Protein AF-A0A178ICS9-F1 (afdb_monomer)

Sequence (153 aa):
MAGRSTVIPLFAQLARIALAAMFLYAGFSKLLDPAAFAVSIENYRLLPCAPSGWVALYLPWLETGCAFGLFLPRLRLGATALLAALCAGFCGFITSALLRGLDISCGCFGGDAAARSDLRLPLLRAALLLAACAWLLMHETRRLRRSAAARVG

Mean predicted aligned error: 9.66 Å

Foldseek 3Di:
DDPPPCVVVVVLVVLLLVLLVVLLVLLVLLVVPLPLQLVLQVLLVPDPPDCSSVCSVVVSVLSNVLSVLCVPPVSNLVSLVSQLVSLVVVLVSLVSCVVVVRQRPNPSDPDDPPDSPPSVVVNVVSVVSSVSSVVSNVVVVVVVVVVVVVVVD

Radius of gyration: 18.29 Å; Cα contacts (8 Å, |Δi|>4): 116; chains: 1; bounding box: 52×26×62 Å

Solvent-accessible surface area (backbone atoms only — not comparable to full-atom values): 8490 Å² total; per-residue (Å²): 136,81,84,74,70,62,61,63,64,48,53,55,50,50,52,48,51,53,50,26,52,51,34,34,53,57,15,50,59,34,63,76,41,36,65,64,42,17,52,56,51,52,70,57,70,76,70,73,90,77,55,40,57,58,48,30,57,50,47,28,53,52,39,29,52,27,26,56,24,55,73,39,83,89,40,24,67,60,20,36,50,50,53,28,50,53,31,48,50,52,40,48,52,52,50,54,30,59,76,69,67,58,90,59,78,72,65,89,70,82,64,69,96,83,57,87,60,63,63,63,60,63,46,50,52,34,49,53,51,28,51,52,32,48,51,52,43,52,54,50,53,53,50,52,53,52,62,50,54,70,72,77,111

Structure (mmCIF, N/CA/C/O backbone):
data_AF-A0A178ICS9-F1
#
_entry.id   AF-A0A178ICS9-F1
#
loop_
_atom_site.group_PDB
_atom_site.id
_atom_site.type_symbol
_atom_site.label_atom_id
_atom_site.label_alt_id
_atom_site.label_comp_id
_atom_site.label_asym_id
_atom_site.label_entity_id
_atom_site.label_seq_id
_atom_site.pdbx_PDB_ins_code
_atom_site.Cartn_x
_atom_site.Cartn_y
_atom_site.Cartn_z
_atom_site.occupancy
_atom_site.B_iso_or_equiv
_atom_site.auth_seq_id
_atom_site.auth_comp_id
_atom_site.auth_asym_id
_atom_site.auth_atom_id
_atom_site.pdbx_PDB_model_num
ATOM 1 N N . MET A 1 1 ? -31.224 5.713 26.394 1.00 42.09 1 MET A N 1
ATOM 2 C CA . MET A 1 1 ? -30.982 5.045 25.095 1.00 42.09 1 MET A CA 1
ATOM 3 C C . MET A 1 1 ? -30.125 5.964 24.233 1.00 42.09 1 MET A C 1
ATOM 5 O O . MET A 1 1 ? -30.650 6.828 23.548 1.00 42.09 1 MET A O 1
ATOM 9 N N . ALA A 1 2 ? -28.799 5.881 2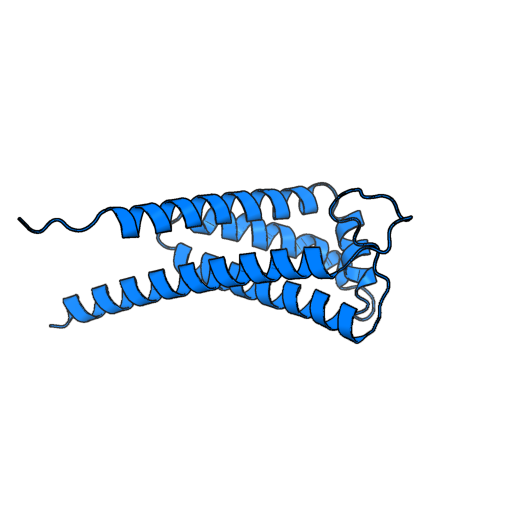4.365 1.00 44.25 2 ALA A N 1
ATOM 10 C CA . ALA A 1 2 ? -27.888 6.785 23.667 1.00 44.25 2 ALA A CA 1
ATOM 11 C C . ALA A 1 2 ? -27.746 6.352 22.202 1.00 44.25 2 ALA A C 1
ATOM 13 O O . ALA A 1 2 ? -27.290 5.239 21.929 1.00 44.25 2 ALA A O 1
ATOM 14 N N . GLY A 1 3 ? -28.138 7.233 21.277 1.00 47.59 3 GLY A N 1
ATOM 15 C CA . GLY A 1 3 ? -27.893 7.109 19.843 1.00 47.59 3 GLY A CA 1
ATOM 16 C C . GLY A 1 3 ? -26.395 7.036 19.573 1.00 47.59 3 GLY A C 1
ATOM 17 O O . GLY A 1 3 ? -25.723 8.045 19.378 1.00 47.59 3 GLY A O 1
ATOM 18 N N . ARG A 1 4 ? -25.849 5.821 19.610 1.00 57.84 4 ARG A N 1
ATOM 19 C CA . ARG A 1 4 ? -24.466 5.538 19.246 1.00 57.84 4 ARG A CA 1
ATOM 20 C C . ARG A 1 4 ? -24.375 5.703 17.737 1.00 57.84 4 ARG A C 1
ATOM 22 O O . ARG A 1 4 ? -24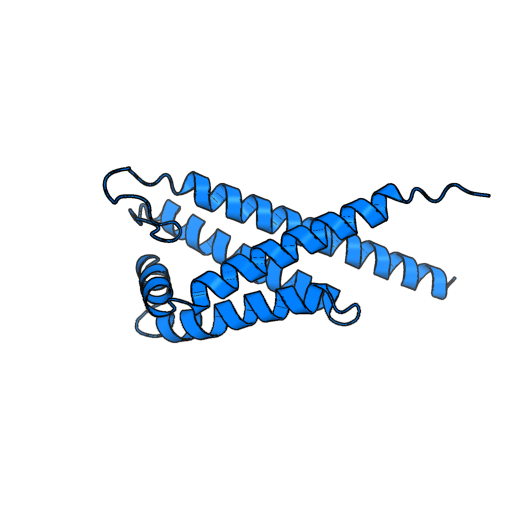.743 4.796 17.004 1.00 57.84 4 ARG A O 1
ATOM 29 N N . SER A 1 5 ? -23.957 6.884 17.298 1.00 51.06 5 SER A N 1
ATOM 30 C CA . SER A 1 5 ? -23.894 7.311 15.902 1.00 51.06 5 SER A CA 1
ATOM 31 C C . SER A 1 5 ? -23.205 6.265 15.006 1.00 51.06 5 SER A C 1
ATOM 33 O O . SER A 1 5 ? -21.980 6.179 14.907 1.00 51.06 5 SER A O 1
ATOM 35 N N . THR A 1 6 ? -24.025 5.449 14.335 1.00 60.06 6 THR A N 1
ATOM 36 C CA . THR A 1 6 ? -23.640 4.330 13.451 1.00 60.06 6 THR A CA 1
ATOM 37 C C . THR A 1 6 ? -22.875 4.789 12.204 1.00 60.06 6 THR A C 1
ATOM 39 O O . THR A 1 6 ? -22.235 3.992 11.523 1.00 60.06 6 THR A O 1
ATOM 42 N N . VAL A 1 7 ? -22.881 6.092 11.929 1.00 62.62 7 VAL A N 1
ATOM 43 C CA . VAL A 1 7 ? -22.199 6.733 10.797 1.00 62.62 7 VAL A CA 1
ATOM 44 C C . VAL A 1 7 ? -20.677 6.571 10.833 1.00 62.62 7 VAL A C 1
ATOM 46 O O . VAL A 1 7 ? -20.075 6.264 9.809 1.00 62.62 7 VAL A O 1
ATOM 49 N N . ILE A 1 8 ? -20.040 6.696 12.003 1.00 66.81 8 ILE A N 1
ATOM 50 C CA . ILE A 1 8 ? -18.577 6.559 12.127 1.00 66.81 8 ILE A CA 1
ATOM 51 C C . ILE A 1 8 ? -18.102 5.123 11.819 1.00 66.81 8 ILE A C 1
ATOM 53 O O . ILE A 1 8 ? -17.138 4.966 11.066 1.00 66.81 8 ILE A O 1
ATOM 57 N N . PRO A 1 9 ? -18.719 4.051 12.365 1.00 74.25 9 PRO A N 1
ATOM 58 C CA . PRO A 1 9 ? -18.331 2.693 11.991 1.00 74.25 9 PRO A CA 1
ATOM 59 C C . PRO A 1 9 ? -18.684 2.344 10.538 1.00 74.25 9 PRO A C 1
ATOM 61 O O . PRO A 1 9 ? -17.897 1.639 9.912 1.00 74.25 9 PRO A O 1
ATOM 64 N N . LEU A 1 10 ? -19.789 2.861 9.984 1.00 80.69 10 LEU A N 1
ATOM 65 C CA . LEU A 1 10 ? -20.167 2.618 8.586 1.00 80.69 10 LEU A CA 1
ATOM 66 C C . LEU A 1 10 ? -19.153 3.222 7.607 1.00 80.69 10 LEU A C 1
ATOM 68 O O . LEU A 1 10 ? -18.668 2.529 6.717 1.00 80.69 10 LEU A O 1
ATOM 72 N N . PHE A 1 11 ? -18.777 4.488 7.806 1.00 83.44 11 PHE A N 1
ATOM 73 C CA . PHE A 1 11 ? -17.796 5.157 6.953 1.00 83.44 11 PHE A CA 1
ATOM 74 C C . PHE A 1 11 ? -16.439 4.437 6.972 1.00 83.44 11 PHE A C 1
ATOM 76 O O . PHE A 1 11 ? -15.849 4.194 5.923 1.00 83.44 11 PHE A O 1
ATOM 83 N N . ALA A 1 12 ? -15.978 3.998 8.149 1.00 82.75 12 ALA A N 1
ATOM 84 C CA . ALA A 1 12 ? -14.750 3.213 8.263 1.00 82.75 12 ALA A CA 1
ATOM 85 C C . ALA A 1 12 ? -14.846 1.847 7.554 1.00 82.75 12 ALA A C 1
ATOM 87 O O . ALA A 1 12 ? -13.863 1.385 6.977 1.00 82.75 12 ALA A O 1
ATOM 88 N N . GLN A 1 13 ? -16.016 1.199 7.569 1.00 83.31 13 GLN A N 1
ATOM 89 C CA . GLN A 1 13 ? -16.229 -0.050 6.834 1.00 83.31 13 GLN A CA 1
ATOM 90 C C . GLN A 1 13 ? -16.214 0.155 5.320 1.00 83.31 13 GLN A C 1
ATOM 92 O O . GLN A 1 13 ? -15.571 -0.631 4.626 1.00 83.31 13 GLN A O 1
ATOM 97 N N . LEU A 1 14 ? -16.869 1.204 4.821 1.00 88.00 14 LEU A N 1
ATOM 98 C CA . LEU A 1 14 ? -16.868 1.548 3.399 1.00 88.00 14 LEU A CA 1
ATOM 99 C C . LEU A 1 14 ? -15.462 1.904 2.915 1.00 88.00 14 LEU A C 1
ATOM 101 O O . LEU A 1 14 ? -15.002 1.337 1.927 1.00 88.00 14 LEU A O 1
ATOM 105 N N . ALA A 1 15 ? -14.748 2.760 3.653 1.00 85.94 15 ALA A N 1
ATOM 106 C CA . ALA A 1 15 ? -13.363 3.109 3.350 1.00 85.94 15 ALA A CA 1
ATOM 107 C C . ALA A 1 15 ? -12.476 1.859 3.283 1.00 85.94 15 ALA A C 1
ATOM 109 O O . ALA A 1 15 ? -11.696 1.710 2.350 1.00 85.94 15 ALA A O 1
ATOM 110 N N . ARG A 1 16 ? -12.645 0.917 4.219 1.00 88.50 16 ARG A N 1
ATOM 111 C CA . ARG A 1 16 ? -11.916 -0.358 4.222 1.00 88.50 16 ARG A CA 1
ATOM 112 C C . ARG A 1 16 ? -12.219 -1.210 2.988 1.00 88.50 16 ARG A C 1
ATOM 114 O O . ARG A 1 16 ? -11.290 -1.766 2.414 1.00 88.50 16 ARG A O 1
ATOM 121 N N . ILE A 1 17 ? -13.489 -1.341 2.602 1.00 88.75 17 ILE A N 1
ATOM 122 C CA . ILE A 1 17 ? -13.885 -2.121 1.418 1.00 88.75 17 ILE A CA 1
ATOM 123 C C . ILE A 1 17 ? -13.308 -1.484 0.153 1.00 88.75 17 ILE A C 1
ATOM 125 O O . ILE A 1 17 ? -12.732 -2.192 -0.667 1.00 88.75 17 ILE A O 1
ATOM 129 N N . ALA A 1 18 ? -13.398 -0.158 0.026 1.00 89.00 18 ALA A N 1
ATOM 130 C CA . ALA A 1 18 ? -12.821 0.575 -1.095 1.00 89.00 18 ALA A CA 1
ATOM 131 C C . ALA A 1 18 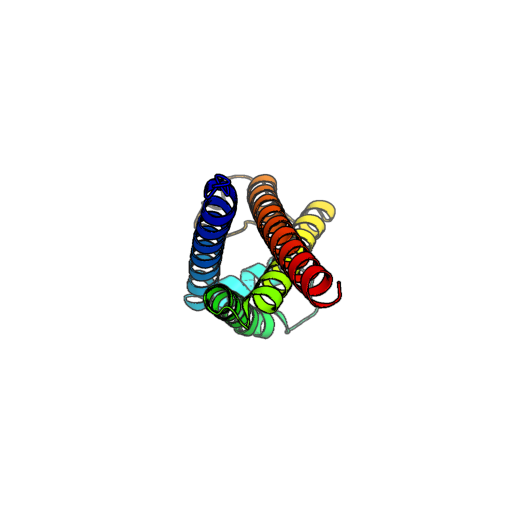? -11.297 0.382 -1.175 1.00 89.00 18 ALA A C 1
ATOM 133 O O . ALA A 1 18 ? -10.770 0.087 -2.245 1.00 89.00 18 ALA A O 1
ATOM 134 N N . LEU A 1 19 ? -10.599 0.471 -0.037 1.00 87.25 19 LEU A N 1
ATOM 135 C CA . LEU A 1 19 ? -9.155 0.252 0.044 1.00 87.25 19 LEU A CA 1
ATOM 136 C C . LEU A 1 19 ? -8.788 -1.179 -0.371 1.00 87.25 19 LEU A C 1
ATOM 138 O O . LEU A 1 19 ? -7.920 -1.374 -1.217 1.00 87.25 19 LEU A O 1
ATOM 142 N N . ALA A 1 20 ? -9.485 -2.179 0.177 1.00 89.75 20 ALA A N 1
ATOM 143 C CA . ALA A 1 20 ? -9.262 -3.581 -0.157 1.00 89.75 20 ALA A CA 1
ATOM 144 C C . ALA A 1 20 ? -9.503 -3.859 -1.648 1.00 89.75 20 ALA A C 1
ATOM 146 O O . ALA A 1 20 ? -8.670 -4.497 -2.284 1.00 89.75 20 ALA A O 1
ATOM 147 N N . ALA A 1 21 ? -10.590 -3.340 -2.226 1.00 90.06 21 ALA A N 1
ATOM 148 C CA . ALA A 1 21 ? -10.882 -3.486 -3.650 1.00 90.06 21 ALA A CA 1
ATOM 149 C C . ALA A 1 21 ? -9.795 -2.844 -4.526 1.00 90.06 21 ALA A C 1
ATOM 151 O O . ALA A 1 21 ? -9.358 -3.441 -5.508 1.00 90.06 21 ALA A O 1
ATOM 152 N N . MET A 1 22 ? -9.316 -1.659 -4.146 1.00 89.12 22 MET A N 1
ATOM 153 C CA . MET A 1 22 ? -8.294 -0.938 -4.899 1.00 89.12 22 MET A CA 1
ATOM 154 C C . MET A 1 22 ? -6.932 -1.642 -4.860 1.00 89.12 22 MET A C 1
ATOM 156 O O . MET A 1 22 ? -6.292 -1.772 -5.900 1.00 89.12 22 MET A O 1
ATOM 160 N N . PHE A 1 23 ? -6.506 -2.150 -3.698 1.00 88.69 23 PHE A N 1
ATOM 161 C CA . PHE A 1 23 ? -5.272 -2.937 -3.591 1.00 88.69 23 PHE A CA 1
ATOM 162 C C . PHE A 1 23 ? -5.385 -4.317 -4.236 1.00 88.69 23 PHE A C 1
ATOM 164 O O . PHE A 1 23 ? -4.408 -4.780 -4.817 1.00 88.69 23 PHE A O 1
ATOM 171 N N . LEU A 1 24 ? -6.559 -4.958 -4.193 1.00 90.62 24 LEU A N 1
ATOM 172 C CA . LEU A 1 24 ? -6.804 -6.185 -4.951 1.00 90.62 24 LEU A CA 1
ATOM 173 C C . LEU A 1 24 ? -6.644 -5.925 -6.443 1.00 90.62 24 LEU A C 1
ATOM 175 O O . LEU A 1 24 ? -5.862 -6.610 -7.084 1.00 90.62 24 LEU A O 1
ATOM 179 N N . TYR A 1 25 ? -7.315 -4.906 -6.979 1.00 89.12 25 TYR A N 1
ATOM 180 C CA . TYR A 1 25 ? -7.201 -4.537 -8.388 1.00 89.12 25 TYR A CA 1
ATOM 181 C C . TYR A 1 25 ? -5.754 -4.196 -8.784 1.00 89.12 25 TYR A C 1
ATOM 183 O O . TYR A 1 25 ? -5.239 -4.698 -9.785 1.00 89.12 25 TYR A O 1
ATOM 191 N N . ALA A 1 26 ? -5.064 -3.386 -7.977 1.00 84.69 26 ALA A N 1
ATOM 192 C CA . ALA A 1 26 ? -3.678 -2.995 -8.229 1.00 84.69 26 ALA A CA 1
ATOM 193 C C . ALA A 1 26 ? -2.700 -4.180 -8.147 1.00 84.69 26 ALA A C 1
ATOM 195 O O . ALA A 1 26 ? -1.810 -4.301 -8.981 1.00 84.69 26 ALA A O 1
ATOM 196 N N . GLY A 1 27 ? -2.863 -5.069 -7.169 1.00 86.12 27 GLY A N 1
ATOM 197 C CA . GLY A 1 27 ? -2.017 -6.250 -7.038 1.00 86.12 27 GLY A CA 1
ATOM 198 C C . GLY A 1 27 ? -2.292 -7.278 -8.139 1.00 86.12 27 GLY A C 1
ATOM 199 O O . GLY A 1 27 ? -1.360 -7.810 -8.732 1.00 86.12 27 GLY A O 1
ATOM 200 N N . PHE A 1 28 ? -3.562 -7.512 -8.485 1.00 88.50 28 PHE A N 1
ATOM 201 C CA . PHE A 1 28 ? -3.931 -8.465 -9.536 1.00 88.50 28 PHE A CA 1
ATOM 202 C C . PHE A 1 28 ? -3.474 -8.003 -10.922 1.00 88.50 28 PHE A C 1
ATOM 204 O O . PHE A 1 28 ? -2.954 -8.804 -11.690 1.00 88.50 28 PHE A O 1
ATOM 211 N N . SER A 1 29 ? -3.594 -6.708 -11.228 1.00 84.25 29 SER A N 1
ATOM 212 C CA . SER A 1 29 ? -3.071 -6.155 -12.487 1.00 84.25 29 SER A CA 1
ATOM 213 C C . SER A 1 29 ? -1.553 -6.327 -12.622 1.00 84.25 29 SER A C 1
ATOM 215 O O . SER A 1 29 ? -1.084 -6.633 -13.713 1.00 84.25 29 SER A O 1
ATOM 217 N N . LYS A 1 30 ? -0.789 -6.240 -11.524 1.00 82.56 30 LYS A N 1
ATOM 218 C CA . LYS A 1 30 ? 0.659 -6.531 -11.519 1.00 82.56 30 LYS A CA 1
ATOM 219 C C . LYS A 1 30 ? 0.984 -8.025 -11.629 1.00 82.56 30 LYS A C 1
ATOM 221 O O . LYS A 1 30 ? 2.044 -8.371 -12.135 1.00 82.56 30 LYS A O 1
ATOM 226 N N . LEU A 1 31 ? 0.097 -8.906 -11.158 1.00 86.44 31 LEU A N 1
ATOM 227 C CA . LEU A 1 31 ? 0.247 -10.362 -11.297 1.00 86.44 31 LEU A CA 1
ATOM 228 C C . LEU A 1 31 ? -0.011 -10.850 -12.727 1.00 86.44 31 LEU A C 1
ATOM 230 O O . LEU A 1 31 ? 0.543 -11.875 -13.114 1.00 86.44 31 LEU A O 1
ATOM 234 N N . LEU A 1 32 ? -0.846 -10.144 -13.495 1.00 88.62 32 LEU A N 1
ATOM 235 C CA . LEU A 1 32 ? -1.130 -10.486 -14.892 1.00 88.62 32 LEU A CA 1
ATOM 236 C C . LEU A 1 32 ? 0.081 -10.261 -15.804 1.00 88.62 32 LEU A C 1
ATOM 238 O O . LEU A 1 32 ? 0.295 -11.051 -16.719 1.00 88.62 32 LEU A O 1
ATOM 242 N N . ASP A 1 33 ? 0.876 -9.221 -15.541 1.00 85.31 33 ASP A N 1
ATOM 243 C CA . ASP A 1 33 ? 2.105 -8.937 -16.287 1.00 85.31 33 ASP A CA 1
ATOM 244 C C . ASP A 1 33 ? 3.265 -8.539 -15.348 1.00 85.31 33 ASP A C 1
ATOM 246 O O . ASP A 1 33 ? 3.617 -7.359 -15.207 1.00 85.31 33 ASP A O 1
ATOM 250 N N . PRO A 1 34 ? 3.881 -9.528 -14.673 1.00 83.94 34 PRO A N 1
ATOM 251 C CA . PRO A 1 34 ? 4.992 -9.276 -13.762 1.00 83.94 34 PRO A CA 1
ATOM 252 C C . PRO A 1 34 ? 6.247 -8.792 -14.501 1.00 83.94 34 PRO A C 1
ATOM 254 O O . PRO A 1 34 ? 7.081 -8.116 -13.898 1.00 83.94 34 PRO A O 1
ATOM 257 N N . ALA A 1 35 ? 6.383 -9.095 -15.799 1.00 84.31 35 ALA A N 1
ATOM 258 C CA . ALA A 1 35 ? 7.504 -8.641 -16.615 1.00 84.31 35 ALA A CA 1
ATOM 259 C C . ALA A 1 35 ? 7.417 -7.129 -16.869 1.00 84.31 35 ALA A C 1
ATOM 261 O O . ALA A 1 35 ? 8.380 -6.407 -16.601 1.00 84.31 35 ALA A O 1
ATOM 262 N N . ALA A 1 36 ? 6.250 -6.623 -17.281 1.00 82.12 36 ALA A N 1
ATOM 263 C CA . ALA A 1 36 ? 6.023 -5.186 -17.429 1.00 82.12 36 ALA A CA 1
ATOM 264 C C . ALA A 1 36 ? 6.188 -4.432 -16.098 1.00 82.12 36 ALA A C 1
ATOM 266 O O . ALA A 1 36 ? 6.723 -3.314 -16.059 1.00 82.12 36 ALA A O 1
ATOM 267 N N . PHE A 1 37 ? 5.784 -5.046 -14.981 1.00 83.56 37 PHE A N 1
ATOM 268 C CA . PHE A 1 37 ? 5.991 -4.460 -13.659 1.00 83.56 37 PHE A CA 1
ATOM 269 C C . PHE A 1 37 ? 7.475 -4.433 -13.250 1.00 83.56 37 PHE A C 1
ATOM 271 O O . PHE A 1 37 ? 7.937 -3.424 -12.716 1.00 83.56 37 PHE A O 1
ATOM 278 N N . ALA A 1 38 ? 8.250 -5.478 -13.559 1.00 83.81 38 ALA A N 1
ATOM 279 C CA . ALA A 1 38 ? 9.696 -5.502 -13.327 1.00 83.81 38 ALA A CA 1
ATOM 280 C C . ALA A 1 38 ? 10.428 -4.411 -14.125 1.00 83.81 38 ALA A C 1
ATOM 282 O O . ALA A 1 38 ? 11.247 -3.694 -13.549 1.00 83.81 38 ALA A O 1
ATOM 283 N N . VAL A 1 39 ? 10.072 -4.221 -15.402 1.00 82.06 39 VAL A N 1
ATOM 284 C CA . VAL A 1 39 ? 10.588 -3.121 -16.239 1.00 82.06 39 VAL A CA 1
ATOM 285 C C . VAL A 1 39 ? 10.234 -1.767 -15.625 1.00 82.06 39 VAL A C 1
ATOM 287 O O . VAL A 1 39 ? 11.077 -0.875 -15.531 1.00 82.06 39 VAL A O 1
ATOM 290 N N . SER A 1 40 ? 9.003 -1.619 -15.129 1.00 79.19 40 SER A N 1
ATOM 291 C CA . SER A 1 40 ? 8.576 -0.398 -14.442 1.00 79.19 40 SER A CA 1
ATOM 292 C C . SER A 1 40 ? 9.425 -0.118 -13.197 1.00 79.19 40 SER A C 1
ATOM 294 O O . SER A 1 40 ? 9.827 1.023 -12.998 1.00 79.19 40 SER A O 1
ATOM 296 N N . ILE A 1 41 ? 9.743 -1.138 -12.387 1.00 80.88 41 ILE A N 1
ATOM 297 C CA . ILE A 1 41 ? 10.635 -1.021 -11.217 1.00 80.88 41 ILE A CA 1
ATOM 298 C C . ILE A 1 41 ? 12.061 -0.645 -11.640 1.00 80.88 41 ILE A C 1
ATOM 300 O O . ILE A 1 41 ? 12.696 0.193 -11.000 1.00 80.88 41 ILE A O 1
ATOM 304 N N . GLU A 1 42 ? 12.572 -1.235 -12.716 1.00 80.75 42 GLU A N 1
ATOM 305 C CA . GLU A 1 42 ? 13.918 -0.961 -13.221 1.00 80.75 42 GLU A CA 1
ATOM 306 C C . GLU A 1 42 ? 14.066 0.478 -13.735 1.00 80.75 42 GLU A C 1
ATOM 308 O O . GLU A 1 42 ? 15.075 1.138 -13.468 1.00 80.75 42 GLU A O 1
ATOM 313 N N . ASN A 1 43 ? 13.011 1.029 -14.343 1.00 76.94 43 ASN A N 1
ATOM 314 C CA . ASN A 1 43 ? 12.964 2.425 -14.781 1.00 76.94 43 ASN A CA 1
ATOM 315 C C . ASN A 1 43 ? 13.137 3.433 -13.632 1.00 76.94 43 ASN A C 1
ATOM 317 O O . ASN A 1 43 ? 13.621 4.544 -13.855 1.00 76.94 43 ASN A O 1
ATOM 321 N N . TYR A 1 44 ? 12.817 3.051 -12.391 1.00 72.75 44 TYR A N 1
ATOM 322 C CA . TYR A 1 44 ? 13.064 3.890 -11.216 1.00 72.75 44 TYR A CA 1
ATOM 323 C C . TYR A 1 44 ? 14.555 4.005 -10.848 1.00 72.75 44 TYR A C 1
ATOM 325 O O . TYR A 1 44 ? 14.906 4.861 -10.031 1.00 72.75 44 TYR A O 1
ATOM 333 N N . ARG A 1 45 ? 15.444 3.173 -11.423 1.00 73.25 45 ARG A N 1
ATOM 334 C CA . ARG A 1 45 ? 16.906 3.157 -11.181 1.00 73.25 45 ARG A CA 1
ATOM 335 C C . ARG A 1 45 ? 17.281 3.257 -9.695 1.00 73.25 45 ARG A C 1
ATOM 337 O O . ARG A 1 45 ? 18.230 3.939 -9.302 1.00 73.25 45 ARG A O 1
ATOM 344 N N . LEU A 1 46 ? 16.462 2.639 -8.849 1.00 68.75 46 LEU A N 1
ATOM 345 C CA . LEU A 1 46 ? 16.560 2.701 -7.391 1.00 68.75 46 LEU A CA 1
ATOM 346 C C . LEU A 1 46 ? 17.242 1.462 -6.806 1.00 68.75 46 LEU A C 1
ATOM 348 O O . LEU A 1 46 ? 17.839 1.564 -5.738 1.00 68.75 46 LEU A O 1
ATOM 352 N N . LEU A 1 47 ? 17.200 0.328 -7.511 1.00 63.94 47 LEU A N 1
ATOM 353 C CA . LEU A 1 47 ? 17.886 -0.897 -7.113 1.00 63.94 47 LEU A CA 1
ATOM 354 C C . LEU A 1 47 ? 19.052 -1.200 -8.076 1.00 63.94 47 LEU A C 1
ATOM 356 O O . LEU A 1 47 ? 18.841 -1.158 -9.289 1.00 63.94 47 LEU A O 1
ATOM 360 N N . PRO A 1 48 ? 20.266 -1.504 -7.578 1.00 57.50 48 PRO A N 1
ATOM 361 C CA . PRO A 1 48 ? 21.355 -2.024 -8.406 1.00 57.50 48 PRO A CA 1
ATOM 362 C C . PRO A 1 48 ? 21.030 -3.450 -8.886 1.00 57.50 48 PRO A C 1
ATOM 364 O O . PRO A 1 48 ? 20.319 -4.163 -8.186 1.00 57.50 48 PRO A O 1
ATOM 367 N N . CYS A 1 49 ? 21.532 -3.827 -10.070 1.00 53.22 49 CYS A N 1
ATOM 368 C CA . CYS A 1 49 ? 21.376 -5.110 -10.779 1.00 53.22 49 CYS A CA 1
ATOM 369 C C . CYS A 1 49 ? 20.624 -6.243 -10.038 1.00 53.22 49 CYS A C 1
ATOM 371 O O . CYS A 1 49 ? 21.134 -6.798 -9.068 1.00 53.22 49 CYS A O 1
ATOM 373 N N . ALA A 1 50 ? 19.486 -6.665 -10.613 1.00 56.06 50 ALA A N 1
ATOM 374 C CA . ALA A 1 50 ? 18.794 -7.958 -10.431 1.00 56.06 50 ALA A CA 1
ATOM 375 C C . ALA A 1 50 ? 17.670 -8.175 -9.375 1.00 56.06 50 ALA A C 1
ATOM 377 O O . ALA A 1 50 ? 16.924 -9.141 -9.552 1.00 56.06 50 ALA A O 1
ATOM 378 N N . PRO A 1 51 ? 17.406 -7.352 -8.338 1.00 70.12 51 PRO A N 1
ATOM 379 C CA . PRO A 1 51 ? 16.287 -7.613 -7.422 1.00 70.12 51 PRO A CA 1
ATOM 380 C C . PRO A 1 51 ? 14.920 -7.144 -7.958 1.00 70.12 51 PRO A C 1
ATOM 382 O O . PRO A 1 51 ? 13.900 -7.460 -7.347 1.00 70.12 51 PRO A O 1
ATOM 385 N N . SER A 1 52 ? 14.861 -6.419 -9.083 1.00 75.81 52 SER A N 1
ATOM 386 C CA . SER A 1 52 ? 13.606 -5.911 -9.667 1.00 75.81 52 SER A CA 1
ATOM 387 C C . SER A 1 52 ? 12.614 -7.032 -9.980 1.00 75.81 52 SER A C 1
ATOM 389 O O . SER A 1 52 ? 11.439 -6.896 -9.653 1.00 75.81 52 SER A O 1
ATOM 391 N N . GLY A 1 53 ? 13.085 -8.165 -10.513 1.00 78.81 53 GLY A N 1
ATOM 392 C CA . GLY A 1 53 ? 12.248 -9.339 -10.783 1.00 78.81 53 GLY A CA 1
ATOM 393 C C . GLY A 1 53 ? 11.678 -9.978 -9.513 1.00 78.81 53 GLY A C 1
ATOM 394 O O . GLY A 1 53 ? 10.496 -10.306 -9.460 1.00 78.81 53 GLY A O 1
ATOM 395 N N . TRP A 1 54 ? 12.481 -10.086 -8.450 1.00 84.69 54 TRP A N 1
ATOM 396 C CA . TRP A 1 54 ? 12.017 -10.619 -7.164 1.00 84.69 54 TRP A CA 1
ATOM 397 C C . TRP A 1 54 ? 10.988 -9.704 -6.504 1.00 84.69 54 TRP A C 1
ATOM 399 O O . TRP A 1 54 ? 9.962 -10.176 -6.019 1.00 84.69 54 TRP A O 1
ATOM 409 N N . VAL A 1 55 ? 11.228 -8.392 -6.518 1.00 83.56 55 VAL A N 1
ATOM 410 C CA . VAL A 1 55 ? 10.265 -7.410 -6.007 1.00 83.56 55 VAL A CA 1
ATOM 411 C C . VAL A 1 55 ? 8.988 -7.435 -6.846 1.00 83.56 55 VAL A C 1
ATOM 413 O O . VAL A 1 55 ? 7.899 -7.452 -6.277 1.00 83.56 55 VAL A O 1
ATOM 416 N N . ALA A 1 56 ? 9.102 -7.509 -8.175 1.00 83.81 56 ALA A N 1
ATOM 417 C CA . ALA A 1 56 ? 7.956 -7.606 -9.073 1.00 83.81 56 ALA A CA 1
ATOM 418 C C . ALA A 1 56 ? 7.120 -8.864 -8.829 1.00 83.81 56 ALA A C 1
ATOM 420 O O . ALA A 1 56 ? 5.903 -8.818 -8.973 1.00 83.81 56 ALA A O 1
ATOM 421 N N . LEU A 1 57 ? 7.757 -9.964 -8.420 1.00 86.19 57 LEU A N 1
ATOM 422 C CA . LEU A 1 57 ? 7.069 -11.201 -8.086 1.00 86.19 57 LEU A CA 1
ATOM 423 C C . LEU A 1 57 ? 6.414 -11.129 -6.702 1.00 86.19 57 LEU A C 1
ATOM 425 O O . LEU A 1 57 ? 5.226 -11.397 -6.582 1.00 86.19 57 LEU A O 1
ATOM 429 N N . TYR A 1 58 ? 7.154 -10.766 -5.650 1.00 88.44 58 TYR A N 1
ATOM 430 C CA . TYR A 1 58 ? 6.667 -10.850 -4.266 1.00 88.44 58 TYR A CA 1
ATOM 431 C C . TYR A 1 58 ? 5.729 -9.712 -3.860 1.00 88.44 58 TYR A C 1
ATOM 433 O O . TYR A 1 58 ? 4.796 -9.929 -3.084 1.00 88.44 58 TYR A O 1
ATOM 441 N N . LEU A 1 59 ? 5.968 -8.494 -4.348 1.00 87.56 59 LEU A N 1
ATOM 442 C CA . LEU A 1 59 ? 5.218 -7.314 -3.920 1.00 87.56 59 LEU A CA 1
ATOM 443 C C . LEU A 1 59 ? 3.717 -7.414 -4.258 1.00 87.56 59 LEU A C 1
ATOM 445 O O . LEU A 1 59 ? 2.911 -7.160 -3.362 1.00 87.56 59 LEU A O 1
ATOM 449 N N . PRO A 1 60 ? 3.299 -7.864 -5.459 1.00 87.69 60 PRO A N 1
ATOM 450 C CA . PRO A 1 60 ? 1.880 -8.052 -5.769 1.00 87.69 60 PRO A CA 1
ATOM 451 C C . PRO A 1 60 ? 1.190 -9.104 -4.889 1.00 87.69 60 PRO A C 1
ATOM 453 O O . PRO A 1 60 ? 0.038 -8.917 -4.490 1.00 87.69 60 PRO A O 1
ATOM 456 N N . TRP A 1 61 ? 1.886 -10.188 -4.521 1.00 91.00 61 TRP A N 1
ATOM 457 C CA . TRP A 1 61 ? 1.361 -11.183 -3.574 1.00 91.00 61 TRP A CA 1
ATOM 458 C C . TRP A 1 61 ? 1.168 -10.598 -2.174 1.00 91.00 61 TRP A C 1
ATOM 460 O O . TRP A 1 61 ? 0.168 -10.885 -1.517 1.00 91.00 61 TRP A O 1
ATOM 470 N N . LEU A 1 62 ? 2.087 -9.741 -1.720 1.00 90.25 62 LEU A N 1
ATOM 471 C CA . LEU A 1 62 ? 1.934 -9.035 -0.447 1.00 90.25 62 LEU A CA 1
ATOM 472 C C . LEU A 1 62 ? 0.766 -8.046 -0.489 1.00 90.25 62 LEU A C 1
ATOM 474 O O . LEU A 1 62 ? -0.034 -8.022 0.444 1.00 90.25 62 LEU A O 1
ATOM 478 N N . GLU A 1 63 ? 0.623 -7.267 -1.562 1.00 89.75 63 GLU A N 1
ATOM 479 C CA . GLU A 1 63 ? -0.482 -6.315 -1.724 1.00 89.75 63 GLU A CA 1
ATOM 480 C C . GLU A 1 63 ? -1.842 -7.024 -1.716 1.00 89.75 63 GLU A C 1
ATOM 482 O O . GLU A 1 63 ? -2.730 -6.665 -0.938 1.00 89.75 63 GLU A O 1
ATOM 487 N N . THR A 1 64 ? -1.989 -8.074 -2.529 1.00 89.75 64 THR A N 1
ATOM 488 C CA . THR A 1 64 ? -3.224 -8.869 -2.606 1.00 89.75 64 THR A CA 1
ATOM 489 C C . THR A 1 64 ? -3.508 -9.603 -1.296 1.00 89.75 64 THR A C 1
ATOM 491 O O . THR A 1 64 ? -4.621 -9.517 -0.774 1.00 89.75 64 THR A O 1
ATOM 494 N N . GLY A 1 65 ? -2.506 -10.258 -0.704 1.00 92.06 65 GLY A N 1
ATOM 495 C CA . GLY A 1 65 ? -2.631 -10.955 0.576 1.00 92.06 65 GLY A CA 1
ATOM 496 C C . GLY A 1 65 ? -3.042 -10.025 1.719 1.00 92.06 65 GLY A C 1
ATOM 497 O O . GLY A 1 65 ? -3.942 -10.356 2.496 1.00 92.06 65 GLY A O 1
ATOM 498 N N . CYS A 1 66 ? -2.463 -8.824 1.799 1.00 91.06 66 CYS A N 1
ATOM 499 C CA . CYS A 1 66 ? -2.876 -7.830 2.788 1.00 91.06 66 CYS A CA 1
ATOM 500 C C . CYS A 1 66 ? -4.289 -7.307 2.520 1.00 91.06 66 CYS A C 1
ATOM 502 O O . CYS A 1 66 ? -5.063 -7.139 3.462 1.00 91.06 66 CYS A O 1
ATOM 504 N N . ALA A 1 67 ? -4.660 -7.091 1.257 1.00 90.81 67 ALA A N 1
ATOM 505 C CA . ALA A 1 67 ? -6.011 -6.675 0.904 1.00 90.81 67 ALA A CA 1
ATOM 506 C C . ALA A 1 67 ? -7.062 -7.720 1.323 1.00 90.81 67 ALA A C 1
ATOM 508 O O . ALA A 1 67 ? -8.105 -7.355 1.867 1.00 90.81 67 ALA A O 1
ATOM 509 N N . PHE A 1 68 ? -6.761 -9.017 1.199 1.00 91.25 68 PHE A N 1
ATOM 510 C CA . PHE A 1 68 ? -7.581 -10.076 1.799 1.00 91.25 68 PHE A CA 1
ATOM 511 C C . PHE A 1 68 ? -7.555 -10.035 3.337 1.00 91.25 68 PHE A C 1
ATOM 513 O O . PHE A 1 68 ? -8.592 -10.168 3.993 1.00 91.25 68 PHE A O 1
ATOM 520 N N . GLY A 1 69 ? -6.388 -9.771 3.929 1.00 88.50 69 GLY A N 1
ATOM 521 C CA . GLY A 1 69 ? -6.206 -9.599 5.371 1.00 88.50 69 GLY A CA 1
ATOM 522 C C . GLY A 1 69 ? -7.076 -8.495 5.987 1.00 88.50 69 GLY A C 1
ATOM 523 O O . GLY A 1 69 ? -7.481 -8.622 7.144 1.00 88.50 69 GLY A O 1
ATOM 524 N N . LEU A 1 70 ? -7.455 -7.462 5.222 1.00 87.00 70 LEU A N 1
ATOM 525 C CA . LEU A 1 70 ? -8.389 -6.420 5.674 1.00 87.00 70 LEU A CA 1
ATOM 526 C C . LEU A 1 70 ? -9.781 -6.980 6.007 1.00 87.00 70 LEU A C 1
ATOM 528 O O . LEU A 1 70 ? -10.473 -6.421 6.870 1.00 87.00 70 LEU A O 1
ATOM 532 N N . PHE A 1 71 ? -10.206 -8.080 5.378 1.00 87.00 71 PHE A N 1
ATOM 533 C CA . PHE A 1 71 ? -11.488 -8.724 5.673 1.00 87.00 71 PHE A CA 1
ATOM 534 C C . PHE A 1 71 ? -11.452 -9.502 6.995 1.00 87.00 71 PHE A C 1
ATOM 536 O O . PHE A 1 71 ? -12.451 -9.501 7.720 1.00 87.00 71 PHE A O 1
ATOM 543 N N . LEU A 1 72 ? -10.298 -10.065 7.371 1.00 88.88 72 LEU A N 1
ATOM 544 C CA . LEU A 1 72 ? -10.130 -10.862 8.586 1.00 88.88 72 LEU A CA 1
ATOM 545 C C . LEU A 1 72 ? -9.900 -9.969 9.824 1.00 88.88 72 LEU A C 1
ATOM 547 O O . LEU A 1 72 ? -8.882 -9.284 9.908 1.00 88.88 72 LEU A O 1
ATOM 551 N N . PRO A 1 73 ? -10.771 -10.003 10.855 1.00 83.00 73 PRO A N 1
ATOM 552 C CA . PRO A 1 73 ? -10.646 -9.132 12.031 1.00 83.00 73 PRO A CA 1
ATOM 553 C C . PRO A 1 73 ? -9.319 -9.265 12.791 1.00 83.00 73 PRO A C 1
ATOM 555 O O . PRO A 1 73 ? -8.833 -8.277 13.329 1.00 83.00 73 PRO A O 1
ATOM 558 N N . ARG A 1 74 ? -8.734 -10.472 12.826 1.00 85.25 74 ARG A N 1
ATOM 559 C CA . ARG A 1 74 ? -7.470 -10.755 13.531 1.00 85.25 74 ARG A CA 1
ATOM 560 C C . ARG A 1 74 ? -6.244 -10.181 12.819 1.00 85.25 74 ARG A C 1
ATOM 562 O O . ARG A 1 74 ? -5.303 -9.767 13.482 1.00 85.25 74 ARG A O 1
ATOM 569 N N . LEU A 1 75 ? -6.261 -10.158 11.486 1.00 87.38 75 LEU A N 1
ATOM 570 C CA . LEU A 1 75 ? -5.131 -9.714 10.663 1.00 87.38 75 LEU A CA 1
ATOM 571 C C . LEU A 1 75 ? -5.232 -8.241 10.267 1.00 87.38 75 LEU A C 1
ATOM 573 O O . LEU A 1 75 ? -4.243 -7.657 9.839 1.00 87.38 75 LEU A O 1
ATOM 577 N N . ARG A 1 76 ? -6.408 -7.631 10.436 1.00 85.44 76 ARG A N 1
ATOM 578 C CA . ARG A 1 76 ? -6.739 -6.300 9.925 1.00 85.44 76 ARG A CA 1
ATOM 579 C C . ARG A 1 76 ? -5.729 -5.214 10.284 1.00 85.44 76 ARG A C 1
ATOM 581 O O . ARG A 1 76 ? -5.319 -4.462 9.404 1.00 85.44 76 ARG A O 1
ATOM 588 N N . LEU A 1 77 ? -5.305 -5.159 11.546 1.00 86.38 77 LEU A N 1
ATOM 589 C CA . LEU A 1 77 ? -4.360 -4.143 12.008 1.00 86.38 77 LEU A CA 1
ATOM 590 C C . LEU A 1 77 ? -2.993 -4.311 11.330 1.00 86.38 77 LEU A C 1
ATOM 592 O O . LEU A 1 77 ? -2.429 -3.342 10.829 1.00 86.38 77 LEU A O 1
ATOM 596 N N . GLY A 1 78 ? -2.493 -5.550 11.276 1.00 88.50 78 GLY A N 1
ATOM 597 C CA . GLY A 1 78 ? -1.221 -5.878 10.631 1.00 88.50 78 GLY A CA 1
ATOM 598 C C . GLY A 1 78 ? -1.266 -5.651 9.122 1.00 88.50 78 GLY A C 1
ATOM 599 O O . GLY A 1 78 ? -0.374 -5.019 8.569 1.00 88.50 78 GLY A O 1
ATOM 600 N N . ALA A 1 79 ? -2.346 -6.079 8.469 1.00 89.69 79 ALA A N 1
ATOM 601 C CA . ALA A 1 79 ? -2.549 -5.897 7.038 1.00 89.69 79 ALA A CA 1
ATOM 602 C C . ALA A 1 79 ? -2.653 -4.411 6.654 1.00 89.69 79 ALA A C 1
ATOM 604 O O . ALA A 1 79 ? -2.020 -3.978 5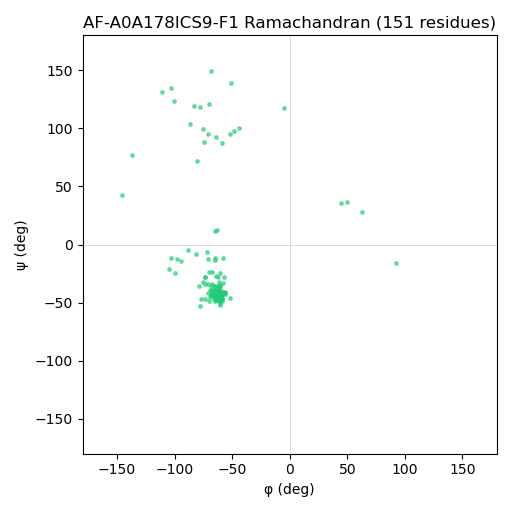.696 1.00 89.69 79 ALA A O 1
ATOM 605 N N . THR A 1 80 ? -3.379 -3.604 7.435 1.00 87.56 80 THR A N 1
ATOM 606 C CA . THR A 1 80 ? -3.477 -2.152 7.205 1.00 87.56 80 THR A CA 1
ATOM 607 C C . THR A 1 80 ? -2.127 -1.462 7.418 1.00 87.56 80 THR A C 1
ATOM 609 O O . THR A 1 80 ? -1.757 -0.591 6.634 1.00 87.56 80 THR A O 1
ATOM 612 N N . ALA A 1 81 ? -1.365 -1.863 8.442 1.00 88.94 81 ALA A N 1
ATOM 613 C CA . ALA A 1 81 ? -0.025 -1.332 8.686 1.00 88.94 81 ALA A CA 1
ATOM 614 C C . ALA A 1 81 ? 0.948 -1.677 7.548 1.00 88.94 81 ALA A C 1
ATOM 616 O O . ALA A 1 81 ? 1.696 -0.811 7.097 1.00 88.94 81 ALA A O 1
ATOM 617 N N . LEU A 1 82 ? 0.901 -2.914 7.045 1.00 91.06 82 LEU A N 1
ATOM 618 C CA . LEU A 1 82 ? 1.758 -3.356 5.952 1.00 91.06 82 LEU A CA 1
ATOM 619 C C . LEU A 1 82 ? 1.398 -2.661 4.630 1.00 91.06 82 LEU A C 1
ATOM 621 O O . LEU A 1 82 ? 2.293 -2.157 3.958 1.00 91.06 82 LEU A O 1
ATOM 625 N N . LEU A 1 83 ? 0.108 -2.517 4.296 1.00 88.88 83 LEU A N 1
ATOM 626 C CA . LEU A 1 83 ? -0.324 -1.727 3.132 1.00 88.88 83 LEU A CA 1
ATOM 627 C C . LEU A 1 83 ? 0.090 -0.256 3.238 1.00 88.88 83 LEU A C 1
ATOM 629 O O . LEU A 1 83 ? 0.511 0.334 2.245 1.00 88.88 83 LEU A O 1
ATOM 633 N N . ALA A 1 84 ? 0.007 0.342 4.431 1.00 88.50 84 ALA A N 1
ATOM 634 C CA . ALA A 1 84 ? 0.480 1.705 4.654 1.00 88.50 84 ALA A CA 1
ATOM 635 C C . ALA A 1 84 ? 1.992 1.823 4.397 1.00 88.50 84 ALA A C 1
ATOM 637 O O . ALA A 1 8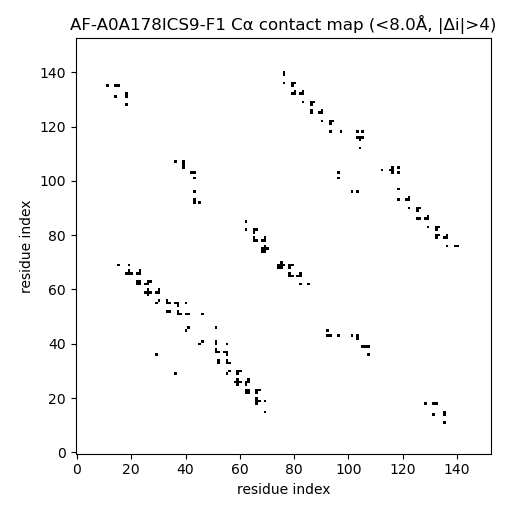4 ? 2.423 2.754 3.719 1.00 88.50 84 ALA A O 1
ATOM 638 N N . ALA A 1 85 ? 2.787 0.866 4.886 1.00 88.81 85 ALA A N 1
ATOM 639 C CA . ALA A 1 85 ? 4.230 0.827 4.659 1.00 88.81 85 ALA A CA 1
ATOM 640 C C . ALA A 1 85 ? 4.580 0.650 3.170 1.00 88.81 85 ALA A C 1
ATOM 642 O O . ALA A 1 85 ? 5.437 1.366 2.654 1.00 88.81 85 ALA A O 1
ATOM 643 N N . LEU A 1 86 ? 3.875 -0.239 2.461 1.00 87.19 86 LEU A N 1
ATOM 644 C CA . LEU A 1 86 ? 4.041 -0.442 1.017 1.00 87.19 86 LEU A CA 1
ATOM 645 C C . LEU A 1 86 ? 3.708 0.834 0.228 1.00 87.19 86 LEU A C 1
ATOM 647 O O . LEU A 1 86 ? 4.498 1.264 -0.613 1.00 87.19 86 LEU A O 1
ATOM 651 N N . CYS A 1 87 ? 2.591 1.497 0.548 1.00 85.94 87 CYS A N 1
ATOM 652 C CA . CYS A 1 87 ? 2.235 2.786 -0.050 1.00 85.94 87 CYS A CA 1
ATOM 653 C C . CYS A 1 87 ? 3.273 3.875 0.231 1.00 85.94 87 CYS A C 1
ATOM 655 O O . CYS A 1 87 ? 3.582 4.663 -0.662 1.00 85.94 87 CYS A O 1
ATOM 657 N N . ALA A 1 88 ? 3.816 3.931 1.449 1.00 85.06 88 ALA A N 1
ATOM 658 C CA . ALA A 1 88 ? 4.849 4.895 1.809 1.00 85.06 88 ALA A CA 1
ATOM 659 C C . ALA A 1 88 ? 6.130 4.666 0.995 1.00 85.06 88 ALA A C 1
ATOM 661 O O . ALA A 1 88 ? 6.680 5.619 0.445 1.00 85.06 88 ALA A O 1
ATOM 662 N N . GLY A 1 89 ? 6.554 3.406 0.847 1.00 84.50 89 GLY A N 1
ATOM 663 C CA . GLY A 1 89 ? 7.687 3.034 -0.001 1.00 84.50 89 GLY A CA 1
ATOM 664 C C . GLY A 1 89 ? 7.472 3.441 -1.459 1.00 84.50 89 GLY A C 1
ATOM 665 O O . GLY A 1 89 ? 8.325 4.100 -2.049 1.00 84.50 89 GLY A O 1
ATOM 666 N N . PHE A 1 90 ? 6.295 3.145 -2.019 1.00 82.19 90 PHE A N 1
ATOM 667 C CA . PHE A 1 90 ? 5.947 3.531 -3.389 1.00 82.19 90 PHE A CA 1
ATOM 668 C C . PHE A 1 90 ? 5.925 5.053 -3.595 1.00 82.19 90 PHE A C 1
ATOM 670 O O . PHE A 1 90 ? 6.465 5.559 -4.579 1.00 82.19 90 PHE A O 1
ATOM 677 N N . CYS A 1 91 ? 5.371 5.801 -2.638 1.00 81.56 91 CYS A N 1
ATOM 678 C CA . CYS A 1 91 ? 5.403 7.262 -2.647 1.00 81.56 91 CYS A CA 1
ATOM 679 C C . CYS A 1 91 ? 6.849 7.795 -2.617 1.00 81.56 91 CYS A C 1
ATOM 681 O O . CYS A 1 91 ? 7.194 8.714 -3.365 1.00 81.56 91 CYS A O 1
ATOM 683 N N . GLY A 1 92 ? 7.719 7.170 -1.816 1.00 81.25 92 GLY A N 1
ATOM 684 C CA . GLY A 1 92 ? 9.152 7.462 -1.771 1.00 81.25 92 GLY A CA 1
ATOM 685 C C . GLY A 1 92 ? 9.856 7.199 -3.103 1.00 81.25 92 GLY A C 1
ATOM 686 O O . GLY A 1 92 ? 10.641 8.035 -3.547 1.00 81.25 92 GLY A O 1
ATOM 687 N N . PHE A 1 93 ? 9.530 6.099 -3.790 1.00 79.94 93 PHE A N 1
ATOM 688 C CA . PHE A 1 93 ? 10.088 5.793 -5.110 1.00 79.94 93 PHE A CA 1
ATOM 689 C C . PHE A 1 93 ? 9.696 6.832 -6.168 1.00 79.94 93 PHE A C 1
ATOM 691 O O . PHE A 1 93 ? 10.569 7.333 -6.878 1.00 79.94 93 PHE A O 1
ATOM 698 N N . ILE A 1 94 ? 8.418 7.229 -6.229 1.00 75.75 94 ILE A N 1
ATOM 699 C CA . ILE A 1 94 ? 7.961 8.289 -7.147 1.00 75.75 94 ILE A CA 1
ATOM 700 C C . ILE A 1 94 ? 8.625 9.627 -6.811 1.00 75.75 94 ILE A C 1
ATOM 702 O O . ILE A 1 94 ? 9.116 10.317 -7.704 1.00 75.75 94 ILE A O 1
ATOM 706 N N . THR A 1 95 ? 8.682 9.985 -5.527 1.00 77.81 95 THR A N 1
ATOM 707 C CA . THR A 1 95 ? 9.319 11.232 -5.080 1.00 77.81 95 THR A CA 1
ATOM 708 C C . THR A 1 95 ? 10.805 11.245 -5.433 1.00 77.81 95 THR A C 1
ATOM 710 O O . THR A 1 95 ? 11.312 12.243 -5.939 1.00 77.81 95 THR A O 1
ATOM 713 N N . SER A 1 96 ? 11.507 10.124 -5.245 1.00 79.06 96 SER A N 1
ATOM 714 C CA . SER A 1 96 ? 12.915 10.011 -5.624 1.00 79.06 96 SER A CA 1
ATOM 715 C C . SER A 1 96 ? 13.121 10.133 -7.133 1.00 79.06 96 SER A C 1
ATOM 717 O O . SER A 1 96 ? 14.123 10.715 -7.541 1.00 79.06 96 SER A O 1
ATOM 719 N N . ALA A 1 97 ? 12.219 9.591 -7.956 1.00 75.19 97 ALA A N 1
ATOM 720 C CA . ALA A 1 97 ? 12.291 9.743 -9.407 1.00 75.19 97 ALA A CA 1
ATOM 721 C C . ALA A 1 97 ? 12.110 11.202 -9.844 1.00 75.19 97 ALA A C 1
ATOM 723 O O . ALA A 1 97 ? 12.888 11.696 -10.660 1.00 75.19 97 ALA A O 1
ATOM 724 N N . LEU A 1 98 ? 11.146 11.903 -9.237 1.00 72.88 98 LEU A N 1
ATOM 725 C CA . LEU A 1 98 ? 10.906 13.328 -9.471 1.00 72.88 98 LEU A CA 1
ATOM 726 C C . LEU A 1 98 ? 12.124 14.186 -9.121 1.00 72.88 98 LEU A C 1
ATOM 728 O O . LEU A 1 98 ? 12.519 15.034 -9.916 1.00 72.88 98 LEU A O 1
ATOM 732 N N . LEU A 1 99 ? 12.746 13.947 -7.963 1.00 77.25 99 LEU A N 1
ATOM 733 C CA . LEU A 1 99 ? 13.930 14.698 -7.526 1.00 77.25 99 LEU A CA 1
ATOM 734 C C . LEU A 1 99 ? 15.145 14.488 -8.441 1.00 77.25 99 LEU A C 1
ATOM 736 O O . LEU A 1 99 ? 16.001 15.362 -8.531 1.00 77.25 99 LEU A O 1
ATOM 740 N N . ARG A 1 100 ? 15.222 13.339 -9.120 1.00 75.44 100 ARG A N 1
ATOM 741 C CA . ARG A 1 100 ? 16.297 13.004 -10.067 1.00 75.44 100 ARG A CA 1
ATOM 742 C C . ARG A 1 100 ? 16.007 13.469 -11.497 1.00 75.44 100 ARG A C 1
ATOM 744 O O . ARG A 1 100 ? 16.863 13.290 -12.356 1.00 75.44 100 ARG A O 1
ATOM 751 N N . GLY A 1 101 ? 14.819 14.022 -11.763 1.00 65.25 101 GLY A N 1
ATOM 752 C CA . GLY A 1 101 ? 14.406 14.429 -13.108 1.00 65.25 101 GLY A CA 1
ATOM 753 C C . GLY A 1 101 ? 14.319 13.264 -14.099 1.00 65.25 101 GLY A C 1
ATOM 754 O O . GLY A 1 101 ? 14.541 13.463 -15.289 1.00 65.25 101 GLY A O 1
ATOM 755 N N . LEU A 1 102 ? 14.050 12.043 -13.618 1.00 61.91 102 LEU A N 1
ATOM 756 C CA . LEU A 1 102 ? 13.893 10.871 -14.481 1.00 61.91 102 LEU A CA 1
ATOM 757 C C . LEU A 1 102 ? 12.583 11.001 -15.275 1.00 61.91 102 LEU A C 1
ATOM 759 O O . LEU A 1 102 ? 11.505 11.079 -14.684 1.00 61.91 102 LEU A O 1
ATOM 763 N N . ASP A 1 103 ? 12.682 11.001 -16.605 1.00 53.94 103 ASP A N 1
ATOM 764 C CA . ASP A 1 103 ? 11.538 11.064 -17.524 1.00 53.94 103 ASP A CA 1
ATOM 765 C C . ASP A 1 103 ? 10.913 9.663 -17.665 1.00 53.94 103 ASP A C 1
ATOM 767 O O . ASP A 1 103 ? 11.135 8.926 -18.627 1.00 53.94 103 ASP A O 1
ATOM 771 N N . ILE A 1 104 ? 10.236 9.213 -16.605 1.00 54.94 104 ILE A N 1
ATOM 772 C CA . ILE A 1 104 ? 9.652 7.870 -16.535 1.00 54.94 104 ILE A CA 1
ATOM 773 C C . ILE A 1 104 ? 8.256 7.911 -17.161 1.00 54.94 104 ILE A C 1
ATOM 775 O O . ILE A 1 104 ? 7.297 8.337 -16.515 1.00 54.94 104 ILE A O 1
ATOM 779 N N . SER A 1 105 ? 8.129 7.396 -18.387 1.00 53.53 105 SER A N 1
ATOM 780 C CA . SER A 1 105 ? 6.838 7.007 -18.970 1.00 53.53 105 SER A CA 1
ATOM 781 C C . SER A 1 105 ? 6.253 5.865 -18.139 1.00 53.53 105 SER A C 1
ATOM 783 O O . SER A 1 105 ? 6.587 4.693 -18.313 1.00 53.53 105 SER A O 1
ATOM 785 N N . CYS A 1 106 ? 5.433 6.207 -17.148 1.00 52.88 106 CYS A N 1
ATOM 786 C CA . CYS A 1 106 ? 4.841 5.239 -16.238 1.00 52.88 106 CYS A CA 1
ATOM 787 C C . CYS A 1 106 ? 3.722 4.485 -16.979 1.00 52.88 106 CYS A C 1
ATOM 789 O O . CYS A 1 106 ? 2.558 4.875 -16.929 1.00 52.88 106 CYS A O 1
ATOM 791 N N . GLY A 1 107 ? 4.076 3.392 -17.666 1.00 46.38 107 GLY A N 1
ATOM 792 C CA . GLY A 1 107 ? 3.174 2.495 -18.408 1.00 46.38 107 GLY A CA 1
ATOM 793 C C . GLY A 1 107 ? 2.128 1.760 -17.555 1.00 46.38 107 GLY A C 1
ATOM 794 O O . GLY A 1 107 ? 1.457 0.856 -18.037 1.00 46.38 107 GLY A O 1
ATOM 795 N N . CYS A 1 108 ? 1.943 2.168 -16.298 1.00 53.84 108 CYS A N 1
ATOM 796 C CA . CYS A 1 108 ? 1.019 1.577 -15.331 1.00 53.84 108 CYS A CA 1
ATOM 797 C C . CYS A 1 108 ? -0.469 1.729 -15.740 1.00 53.84 108 CYS A C 1
ATOM 799 O O . CYS A 1 108 ? -1.329 1.092 -15.142 1.00 53.84 108 CYS A O 1
ATOM 801 N N . PHE A 1 109 ? -0.785 2.551 -16.756 1.00 47.34 109 PHE A N 1
ATOM 802 C CA . PHE A 1 109 ? -2.142 2.741 -17.303 1.00 47.34 109 PHE A CA 1
ATOM 803 C C . PHE A 1 109 ? -2.175 2.998 -18.828 1.00 47.34 109 PHE A C 1
ATOM 805 O O . PHE A 1 109 ? -2.910 3.872 -19.272 1.00 47.34 109 PHE A O 1
ATOM 812 N N . GLY A 1 110 ? -1.387 2.275 -19.636 1.00 43.28 110 GLY A N 1
ATOM 813 C CA . GLY A 1 110 ? -1.602 2.185 -21.097 1.00 43.28 110 GLY A CA 1
ATOM 814 C C . GLY A 1 110 ? -1.784 3.511 -21.861 1.00 43.28 110 GLY A C 1
ATOM 815 O O . GLY A 1 110 ? -2.611 3.573 -22.765 1.00 43.28 110 GLY A O 1
ATOM 816 N N . GLY A 1 111 ? -1.077 4.575 -21.469 1.00 42.75 111 GLY A N 1
ATOM 817 C CA . GLY A 1 111 ? -1.149 5.890 -22.111 1.00 42.75 111 GLY A CA 1
ATOM 818 C C . GLY A 1 111 ? 0.058 6.140 -23.011 1.00 42.75 111 GLY A C 1
ATOM 819 O O . GLY A 1 111 ? 1.188 5.869 -22.606 1.00 42.75 111 GLY A O 1
ATOM 820 N N . ASP A 1 112 ? -0.204 6.649 -24.215 1.00 41.97 112 ASP A N 1
ATOM 821 C CA . ASP A 1 112 ? 0.768 6.891 -25.281 1.00 41.97 112 ASP A CA 1
ATOM 822 C C . ASP A 1 112 ? 2.006 7.684 -24.835 1.00 41.97 112 ASP A C 1
ATOM 824 O O . ASP A 1 112 ? 1.919 8.707 -24.151 1.00 41.97 112 ASP A O 1
ATOM 828 N N . ALA A 1 113 ? 3.168 7.251 -25.331 1.00 43.22 113 ALA A N 1
ATOM 829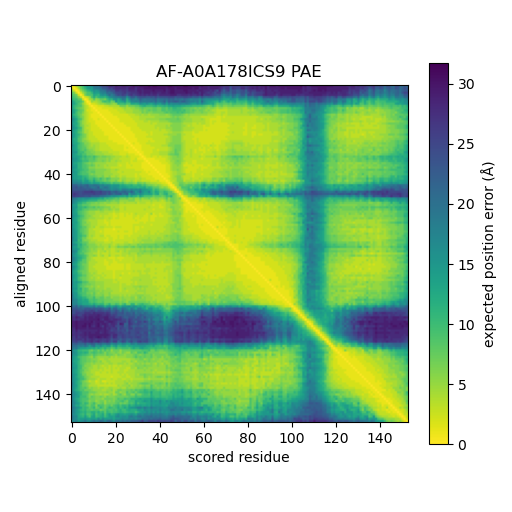 C CA . ALA A 1 113 ? 4.504 7.800 -25.075 1.00 43.22 113 ALA A CA 1
ATOM 830 C C . ALA A 1 113 ? 4.741 9.242 -25.596 1.00 43.22 113 ALA A C 1
ATOM 832 O O . ALA A 1 113 ? 5.878 9.705 -25.640 1.00 43.22 113 ALA A O 1
ATOM 833 N N . ALA A 1 114 ? 3.690 9.958 -26.009 1.00 39.53 114 ALA A N 1
ATOM 834 C CA . ALA A 1 114 ? 3.772 11.294 -26.608 1.00 39.53 114 ALA A CA 1
ATOM 835 C C . ALA A 1 114 ? 3.379 12.439 -25.655 1.00 39.53 114 ALA A C 1
ATOM 837 O O . ALA A 1 114 ? 3.633 13.606 -25.957 1.00 39.53 114 ALA A O 1
ATOM 838 N N . ALA A 1 115 ? 2.786 12.144 -24.497 1.00 43.09 115 ALA A N 1
ATOM 839 C CA . ALA A 1 115 ? 2.489 13.152 -23.486 1.00 43.09 115 ALA A CA 1
ATOM 840 C C . ALA A 1 115 ? 3.556 13.087 -22.393 1.00 43.09 115 ALA A C 1
ATOM 842 O O . ALA A 1 115 ? 3.729 12.036 -21.784 1.00 43.09 115 ALA A O 1
ATOM 843 N N . ARG A 1 116 ? 4.247 14.205 -22.115 1.00 42.78 116 ARG A N 1
ATOM 844 C CA . ARG A 1 116 ? 5.032 14.397 -20.881 1.00 42.78 116 ARG A CA 1
ATOM 845 C C . ARG A 1 116 ? 4.189 13.896 -19.709 1.00 42.78 116 ARG A C 1
ATOM 847 O O . ARG A 1 116 ? 3.240 14.570 -19.310 1.00 42.78 116 ARG A O 1
ATOM 854 N N . SER A 1 117 ? 4.453 12.690 -19.217 1.00 51.19 117 SER A N 1
ATOM 855 C CA . SER A 1 117 ? 3.582 12.081 -18.225 1.00 51.19 117 SER A CA 1
ATOM 856 C C . SER A 1 117 ? 3.853 12.771 -16.898 1.00 51.19 117 SER A C 1
ATOM 858 O O . SER A 1 117 ? 4.844 12.477 -16.234 1.00 51.19 117 SER A O 1
ATOM 860 N N . ASP A 1 118 ? 2.995 13.727 -16.537 1.00 59.69 118 ASP A N 1
ATOM 861 C CA . ASP A 1 118 ? 2.991 14.412 -15.249 1.00 59.69 118 ASP A CA 1
ATOM 862 C C . ASP A 1 118 ? 2.996 13.368 -14.117 1.00 59.69 118 ASP A C 1
ATOM 864 O O . ASP A 1 118 ? 1.949 12.892 -13.668 1.00 59.69 118 ASP A O 1
ATOM 868 N N . LEU A 1 119 ? 4.185 13.028 -13.598 1.00 63.94 119 LEU A N 1
ATOM 869 C CA . LEU A 1 119 ? 4.367 12.127 -12.446 1.00 63.94 119 LEU A CA 1
ATOM 870 C C . LEU A 1 119 ? 3.624 12.634 -11.191 1.00 63.94 119 LEU A C 1
ATOM 872 O O . LEU A 1 119 ? 3.436 11.897 -10.223 1.00 63.94 119 LEU A O 1
ATOM 876 N N . ARG A 1 120 ? 3.140 13.881 -11.240 1.00 66.12 120 ARG A N 1
ATOM 877 C CA . ARG A 1 120 ? 2.248 14.536 -10.282 1.00 66.12 120 ARG A CA 1
ATOM 878 C C . ARG A 1 120 ? 0.941 13.777 -10.055 1.00 66.12 120 ARG A C 1
ATOM 880 O O . ARG A 1 120 ? 0.509 13.676 -8.910 1.00 66.12 120 ARG A O 1
ATOM 887 N N . LEU A 1 121 ? 0.316 13.226 -11.099 1.00 75.88 121 LEU A N 1
ATOM 888 C CA . LEU A 1 121 ? -0.963 12.521 -10.954 1.00 75.88 121 LEU A CA 1
ATOM 889 C C . LEU A 1 121 ? -0.803 11.142 -10.275 1.00 75.88 121 LEU A C 1
ATOM 891 O O . LEU A 1 121 ? -1.539 10.867 -9.322 1.00 75.88 121 LEU A O 1
ATOM 895 N N . PRO A 1 122 ? 0.165 10.288 -10.671 1.00 71.81 122 PRO A N 1
ATOM 896 C CA . PRO A 1 122 ? 0.519 9.087 -9.912 1.00 71.81 122 PRO A CA 1
ATOM 897 C C . PRO A 1 122 ? 0.913 9.384 -8.460 1.00 71.81 122 PRO A C 1
ATOM 899 O O . PRO A 1 122 ? 0.466 8.678 -7.556 1.00 71.81 122 PRO A O 1
ATOM 902 N N . LEU A 1 123 ? 1.686 10.452 -8.224 1.00 75.50 123 LEU A N 1
ATOM 903 C CA . LEU A 1 123 ? 2.079 10.867 -6.876 1.00 75.50 123 LEU A CA 1
ATOM 904 C C . LEU A 1 123 ? 0.866 11.261 -6.025 1.00 75.50 123 LEU A C 1
ATOM 906 O O . LEU A 1 123 ? 0.748 10.811 -4.888 1.00 75.50 123 LEU A O 1
ATOM 910 N N . LEU A 1 124 ? -0.062 12.049 -6.577 1.00 81.88 124 LEU A N 1
ATOM 911 C CA . LEU A 1 124 ? -1.287 12.446 -5.883 1.00 81.88 124 LEU A CA 1
ATOM 912 C C . LEU A 1 124 ? -2.112 11.221 -5.475 1.00 81.88 124 LEU A C 1
ATOM 914 O O . LEU A 1 124 ? -2.547 11.123 -4.331 1.00 81.88 124 LEU A O 1
ATOM 918 N N . ARG A 1 125 ? -2.290 10.255 -6.384 1.00 81.62 125 ARG A N 1
ATOM 919 C CA . ARG A 1 125 ? -3.004 9.004 -6.081 1.00 81.62 125 ARG A CA 1
ATOM 920 C C . ARG A 1 125 ? -2.308 8.207 -4.978 1.00 81.62 125 ARG A C 1
ATOM 922 O O . ARG A 1 125 ? -2.979 7.756 -4.053 1.00 81.62 125 ARG A O 1
ATOM 929 N N . ALA A 1 126 ? -0.983 8.068 -5.047 1.00 80.38 126 ALA A N 1
ATOM 930 C CA . ALA A 1 126 ? -0.201 7.376 -4.024 1.00 80.38 126 ALA A CA 1
ATOM 931 C C . ALA A 1 126 ? -0.304 8.071 -2.654 1.00 80.38 126 ALA A C 1
ATOM 933 O O . ALA A 1 126 ? -0.488 7.403 -1.637 1.00 80.38 126 ALA A O 1
ATOM 934 N N . ALA A 1 127 ? -0.261 9.404 -2.625 1.00 82.50 127 ALA A N 1
ATOM 935 C CA . ALA A 1 127 ? -0.406 10.194 -1.406 1.00 82.50 127 ALA A CA 1
ATOM 936 C C . ALA A 1 127 ? -1.815 10.077 -0.800 1.00 82.50 127 ALA A C 1
ATOM 938 O O . ALA A 1 127 ? -1.948 9.902 0.411 1.00 82.50 127 ALA A O 1
ATOM 939 N N . LEU A 1 128 ? -2.865 10.115 -1.627 1.00 86.88 128 LEU A N 1
ATOM 940 C CA . LEU A 1 128 ? -4.250 9.931 -1.180 1.00 86.88 128 LEU A CA 1
ATOM 941 C C . LEU A 1 128 ? -4.477 8.531 -0.599 1.00 86.88 128 LEU A C 1
ATOM 943 O O . LEU A 1 128 ? -5.080 8.394 0.466 1.00 86.88 128 LEU A O 1
ATOM 947 N N . LEU A 1 129 ? -3.954 7.498 -1.263 1.00 84.69 129 LEU A N 1
ATOM 948 C CA . LEU A 1 129 ? -3.988 6.123 -0.766 1.00 84.69 129 LEU A CA 1
ATOM 949 C C . LEU A 1 129 ? -3.262 5.982 0.570 1.00 84.69 129 LEU A C 1
ATOM 951 O O . LEU A 1 129 ? -3.808 5.410 1.512 1.00 84.69 129 LEU A O 1
ATOM 955 N N . LEU A 1 130 ? -2.057 6.544 0.676 1.00 86.06 130 LEU A N 1
ATOM 956 C CA . LEU A 1 130 ? -1.284 6.533 1.912 1.00 86.06 130 LEU A CA 1
ATOM 957 C C . LEU A 1 130 ? -2.040 7.228 3.050 1.00 86.06 130 LEU A C 1
ATOM 959 O O . LEU A 1 130 ? -2.112 6.691 4.156 1.00 86.06 130 L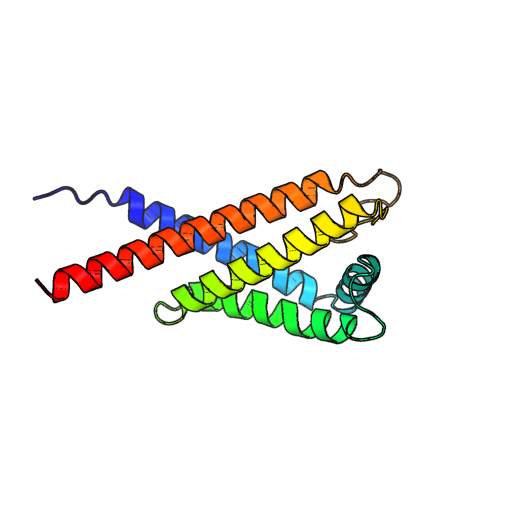EU A O 1
ATOM 963 N N . ALA A 1 131 ? -2.646 8.387 2.778 1.00 87.75 131 ALA A N 1
ATOM 964 C CA . ALA A 1 131 ? -3.457 9.111 3.749 1.00 87.75 131 ALA A CA 1
ATOM 965 C C . ALA A 1 131 ? -4.669 8.284 4.208 1.00 87.75 131 ALA A C 1
ATOM 967 O O . ALA A 1 131 ? -4.950 8.224 5.406 1.00 87.75 131 ALA A O 1
ATOM 968 N N . ALA A 1 132 ? -5.346 7.591 3.287 1.00 87.12 132 ALA A N 1
ATOM 969 C CA . ALA A 1 132 ? -6.463 6.707 3.608 1.00 87.12 132 ALA A CA 1
ATOM 970 C C . ALA A 1 132 ? -6.027 5.507 4.472 1.00 87.12 132 ALA A C 1
ATOM 972 O O . ALA A 1 132 ? -6.663 5.226 5.492 1.00 87.12 132 ALA A O 1
ATOM 973 N N . CYS A 1 133 ? -4.913 4.847 4.127 1.00 85.19 133 CYS A N 1
ATOM 974 C CA . CYS A 1 133 ? -4.319 3.768 4.924 1.00 85.19 133 CYS A CA 1
ATOM 975 C C . CYS A 1 133 ? -3.954 4.245 6.338 1.00 85.19 133 CYS A C 1
ATOM 977 O O . CYS A 1 133 ? -4.315 3.607 7.328 1.00 85.19 133 CYS A O 1
ATOM 979 N N . ALA A 1 134 ? -3.267 5.386 6.444 1.00 88.19 134 ALA A N 1
ATOM 980 C CA . ALA A 1 134 ? -2.841 5.959 7.716 1.00 88.19 134 ALA A CA 1
ATOM 981 C C . ALA A 1 134 ? -4.038 6.359 8.588 1.00 88.19 134 ALA A C 1
ATOM 983 O O . ALA A 1 134 ? -4.058 6.083 9.790 1.00 88.19 134 ALA A O 1
ATOM 984 N N . TRP A 1 135 ? -5.065 6.963 7.988 1.00 90.75 135 TRP A N 1
ATOM 985 C CA . TRP A 1 135 ? -6.299 7.313 8.683 1.00 90.75 135 TRP A CA 1
ATOM 986 C C . TRP A 1 135 ? -7.017 6.074 9.229 1.00 90.75 135 TRP A C 1
ATOM 988 O O . TRP A 1 135 ? -7.390 6.051 10.407 1.00 90.75 135 TRP A O 1
ATOM 998 N N . LEU A 1 136 ? -7.144 5.016 8.418 1.00 86.81 136 LEU A N 1
ATOM 999 C CA . LEU A 1 136 ? -7.760 3.759 8.840 1.00 86.81 136 LEU A CA 1
ATOM 1000 C C . LEU A 1 136 ? -6.970 3.112 9.988 1.00 86.81 136 LEU A C 1
ATOM 1002 O O . LEU A 1 136 ? -7.560 2.742 11.005 1.00 86.81 136 LEU A O 1
ATOM 1006 N N . LEU A 1 137 ? -5.639 3.069 9.886 1.00 87.31 137 LEU A N 1
ATOM 1007 C CA . LEU A 1 137 ? -4.758 2.533 10.926 1.00 87.31 137 LEU A CA 1
ATOM 1008 C C . LEU A 1 137 ? -4.875 3.316 12.244 1.00 87.31 137 LEU A C 1
ATOM 1010 O O . LEU A 1 137 ? -4.987 2.728 13.324 1.00 87.31 137 LEU A O 1
ATOM 1014 N N . MET A 1 138 ? -4.900 4.650 12.180 1.00 87.31 138 MET A N 1
ATOM 1015 C CA . MET A 1 138 ? -5.105 5.501 13.356 1.00 87.31 138 MET A CA 1
ATOM 1016 C C . MET A 1 138 ? -6.475 5.267 13.997 1.00 87.31 138 MET A C 1
ATOM 1018 O O . MET A 1 138 ? -6.596 5.243 15.222 1.00 87.31 138 MET A O 1
ATOM 1022 N N . HIS A 1 139 ? -7.522 5.082 13.196 1.00 84.62 139 HIS A N 1
ATOM 1023 C CA . HIS A 1 139 ? -8.857 4.812 13.714 1.00 84.62 139 HIS A CA 1
ATOM 1024 C C . HIS A 1 139 ? -8.941 3.434 14.397 1.00 84.62 139 HIS A C 1
ATOM 1026 O O . HIS A 1 139 ? -9.523 3.324 15.481 1.00 84.62 139 HIS A O 1
ATOM 1032 N N . GLU A 1 140 ? -8.316 2.399 13.831 1.00 83.12 140 GLU A N 1
ATOM 1033 C CA . GLU A 1 140 ? -8.286 1.055 14.423 1.00 83.12 140 GLU A CA 1
ATOM 1034 C C . GLU A 1 140 ? -7.448 0.984 15.701 1.00 83.12 140 GLU A C 1
ATOM 1036 O O . GLU A 1 140 ? -7.919 0.467 16.717 1.00 83.12 140 GLU A O 1
ATOM 1041 N N . THR A 1 141 ? -6.256 1.584 15.707 1.00 82.94 141 THR A N 1
ATOM 1042 C CA . THR A 1 141 ? -5.406 1.667 16.908 1.00 82.94 141 THR A CA 1
ATOM 1043 C C . THR A 1 141 ? -6.087 2.437 18.039 1.00 82.94 141 THR A C 1
ATOM 1045 O O . THR A 1 141 ? -6.070 1.993 19.189 1.00 82.94 141 THR A O 1
ATOM 1048 N N . ARG A 1 142 ? -6.755 3.561 17.734 1.00 83.62 142 ARG A N 1
ATOM 1049 C CA . ARG A 1 142 ? -7.537 4.327 18.720 1.00 83.62 142 ARG A CA 1
ATOM 1050 C C . ARG A 1 142 ? -8.708 3.518 19.273 1.00 83.62 142 ARG A C 1
ATOM 1052 O O . ARG A 1 142 ? -8.967 3.591 20.474 1.00 83.62 142 ARG A O 1
ATOM 1059 N N . ARG A 1 143 ? -9.407 2.735 18.441 1.00 80.62 143 ARG A N 1
ATOM 1060 C CA . ARG A 1 143 ? -10.478 1.836 18.908 1.00 80.62 143 ARG A CA 1
ATOM 1061 C C . ARG A 1 143 ? -9.946 0.765 19.852 1.00 80.62 143 ARG A C 1
ATOM 1063 O O . ARG A 1 143 ? -10.504 0.606 20.932 1.00 80.62 143 ARG A O 1
ATOM 1070 N N . LEU A 1 144 ? -8.855 0.092 19.487 1.00 79.75 144 LEU A N 1
ATOM 1071 C CA . LEU A 1 144 ? -8.254 -0.956 20.316 1.00 79.75 144 LEU A CA 1
ATOM 1072 C C . LEU A 1 144 ? -7.744 -0.412 21.655 1.00 79.75 144 LEU A C 1
ATOM 1074 O O . LEU A 1 144 ? -8.034 -1.000 22.695 1.00 79.75 144 LEU A O 1
ATOM 107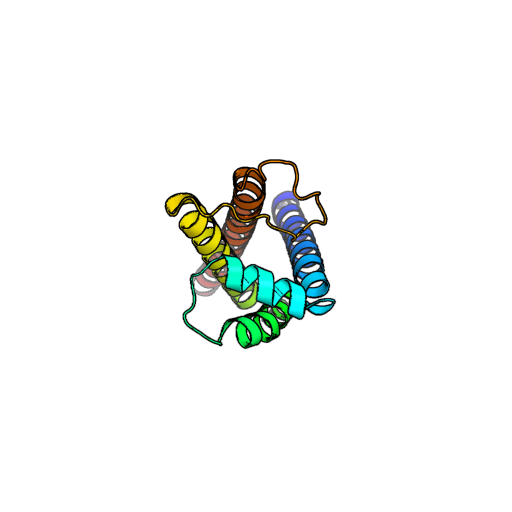8 N N . ARG A 1 145 ? -7.069 0.747 21.651 1.00 81.06 145 ARG A N 1
ATOM 1079 C CA . ARG A 1 145 ? -6.624 1.425 22.881 1.00 81.06 145 ARG A CA 1
ATOM 1080 C C . ARG A 1 145 ? -7.790 1.764 23.811 1.00 81.06 145 ARG A C 1
ATOM 1082 O O . ARG A 1 145 ? -7.697 1.513 25.007 1.00 81.06 145 ARG A O 1
ATOM 1089 N N . ARG A 1 146 ? -8.906 2.271 23.273 1.00 82.56 146 ARG A N 1
ATOM 1090 C CA . ARG A 1 146 ? -10.122 2.550 24.061 1.00 82.56 146 ARG A CA 1
ATOM 1091 C C . ARG A 1 146 ? -10.729 1.278 24.659 1.00 82.56 146 ARG A C 1
ATOM 1093 O O . ARG A 1 146 ? -11.100 1.277 25.825 1.00 82.56 146 ARG A O 1
ATOM 1100 N N . SER A 1 147 ? -10.793 0.192 23.889 1.00 78.62 147 SER A N 1
ATOM 1101 C CA . SER A 1 147 ? -11.299 -1.105 24.365 1.00 78.62 147 SER A CA 1
ATOM 1102 C C . SER A 1 147 ? -10.376 -1.806 25.369 1.00 78.62 147 SER A C 1
ATOM 1104 O O . SER A 1 147 ? -10.836 -2.673 26.110 1.00 78.62 147 SER A O 1
ATOM 1106 N N . ALA A 1 148 ? -9.079 -1.493 25.371 1.00 80.06 148 ALA A N 1
ATOM 1107 C CA . ALA A 1 148 ? -8.141 -1.955 26.391 1.00 80.06 148 ALA A CA 1
ATOM 1108 C C . ALA A 1 148 ? -8.296 -1.143 27.687 1.00 80.06 148 ALA A C 1
ATOM 1110 O O . ALA A 1 148 ? -8.443 -1.736 28.748 1.00 80.06 148 ALA A O 1
ATOM 1111 N N . ALA A 1 149 ? -8.364 0.190 27.593 1.00 80.94 149 ALA A N 1
ATOM 1112 C CA . ALA A 1 149 ? -8.560 1.066 28.751 1.00 80.94 149 ALA A CA 1
ATOM 1113 C C . ALA A 1 149 ? -9.869 0.766 29.508 1.00 80.94 149 ALA A C 1
ATOM 1115 O O . ALA A 1 149 ? -9.866 0.700 30.729 1.00 80.94 149 ALA A O 1
ATOM 1116 N N . ALA A 1 150 ? -10.965 0.493 28.790 1.00 81.81 150 ALA A N 1
ATOM 1117 C CA . ALA A 1 150 ? -12.260 0.144 29.386 1.00 81.81 150 ALA A CA 1
ATOM 1118 C C . ALA A 1 150 ? -12.329 -1.262 30.021 1.00 81.81 150 ALA A C 1
ATOM 1120 O O . ALA A 1 150 ? -13.362 -1.617 30.570 1.00 81.81 150 ALA A O 1
ATOM 1121 N N . ARG A 1 151 ? -11.286 -2.092 29.883 1.00 78.56 151 ARG A N 1
ATOM 1122 C CA . ARG A 1 151 ? -11.196 -3.411 30.538 1.00 78.56 151 ARG A CA 1
ATOM 1123 C C . ARG A 1 151 ? -10.373 -3.391 31.827 1.00 78.56 151 ARG A C 1
ATOM 1125 O O . ARG A 1 151 ? -10.371 -4.390 32.533 1.00 78.56 151 ARG A O 1
ATOM 1132 N N . VAL A 1 152 ? -9.638 -2.308 32.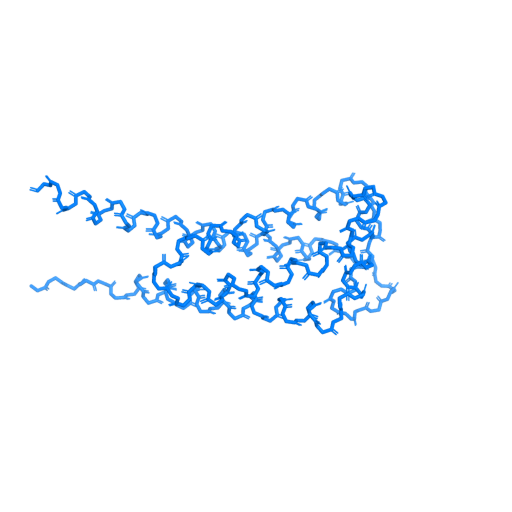076 1.00 77.25 152 VAL A N 1
ATOM 1133 C CA . VAL A 1 152 ? -8.722 -2.170 33.221 1.00 77.25 152 VAL A CA 1
ATOM 1134 C C . VAL A 1 152 ? -9.303 -1.262 34.314 1.00 77.25 152 VAL A C 1
ATOM 1136 O O . VAL A 1 152 ? -8.862 -1.355 35.454 1.00 77.25 152 VAL A O 1
ATOM 1139 N N . GLY A 1 153 ? -10.274 -0.405 33.980 1.00 62.44 153 GLY A N 1
ATOM 1140 C CA . GLY A 1 153 ? -11.059 0.382 34.942 1.00 62.44 153 GLY A CA 1
ATOM 1141 C C . GLY A 1 153 ? -12.415 -0.248 35.198 1.00 62.44 153 GLY A C 1
ATOM 1142 O O . GLY A 1 153 ? -12.894 -0.112 36.341 1.00 62.44 153 GLY A O 1
#

Nearest PDB structures (foldseek):
  8oup-assembly1_A  TM=3.810E-01  e=2.844E+00  Spisula solidissima
  8auw-assembly1_D  TM=2.383E-01  e=9.325E-01  Homo sapiens
  8sqz-assembly1_D  TM=4.361E-01  e=4.721E+00  Homo sapiens
  6n1l-assembly1_A  TM=2.176E-01  e=4.966E+00  Borreliella burgdorferi B31
  8qad-assembly1_A  TM=2.407E-01  e=6.083E+00  synthetic construct

Secondary structure (DSSP, 8-state):
-----THHHHHHHHHHHHHHHHHHHHHHHHHH-HHHHHHHHHHTT-S-SSHHHHHHHHHHHHHHHHHHHTTSTTTHHHHHHHHHHHHHHHHHHHHHHHHTT-----GGG---TTS---THHHHHHHHHHHHHHHHHHHHHHHHHHHHHHTTT-

InterPro domains:
  IPR009908 Methylamine utilisation protein, MauE [PF07291] (10-138)

Organism: NCBI:txid1184151

pLDDT: mean 77.31, std 14.01, range [39.53, 92.06]